Protein AF-A0AAU6ZYT4-F1 (afdb_monomer)

Nearest PDB structures (foldseek):
  5ndw-assembly2_O5  TM=7.625E-01  e=3.840E+00  Saccharomyces cerevisiae S288C
  4h63-assembly1_H  TM=7.482E-01  e=3.604E+00  Schizosaccharomyces pombe 972h-
  5n9j-assembly1_B  TM=7.258E-01  e=9.924E+00  Schizosaccharomyces pombe
  4afl-assembly2_F  TM=4.501E-01  e=2.798E+00  Homo sapiens

Structure (mmCIF, N/CA/C/O backbone):
data_AF-A0AAU6ZYT4-F1
#
_entry.id   AF-A0AAU6ZYT4-F1
#
loop_
_atom_site.group_PDB
_atom_site.id
_atom_site.type_symbol
_atom_site.label_atom_id
_atom_site.label_alt_id
_atom_site.label_comp_id
_atom_site.label_asym_id
_atom_site.label_entity_id
_atom_site.label_seq_id
_atom_site.pdbx_PDB_ins_code
_atom_site.Cartn_x
_atom_site.Cartn_y
_atom_site.Cartn_z
_atom_site.occupancy
_atom_site.B_iso_or_equiv
_atom_site.auth_seq_id
_atom_site.auth_comp_id
_atom_site.auth_asym_id
_atom_site.auth_atom_id
_atom_site.pdbx_PDB_model_num
ATOM 1 N N . MET A 1 1 ? -12.259 5.548 5.223 1.00 79.56 1 MET A N 1
ATOM 2 C CA . MET A 1 1 ? -11.495 4.333 4.885 1.00 79.56 1 MET A CA 1
ATOM 3 C C . MET A 1 1 ? -11.445 3.385 6.074 1.00 79.56 1 MET A C 1
ATOM 5 O O . MET A 1 1 ? -11.126 3.816 7.178 1.00 79.56 1 MET A O 1
ATOM 9 N N . SER A 1 2 ? -11.792 2.122 5.882 1.00 91.75 2 SER A N 1
ATOM 10 C CA . SER A 1 2 ? -11.809 1.014 6.836 1.00 91.75 2 SER A CA 1
ATOM 11 C C . SER A 1 2 ? -10.495 0.224 6.775 1.00 91.75 2 SER A C 1
ATOM 13 O O . SER A 1 2 ? -9.704 0.390 5.854 1.00 91.75 2 SER A O 1
ATOM 15 N N . VAL A 1 3 ? -10.244 -0.651 7.758 1.00 91.19 3 VAL A N 1
ATOM 16 C CA . VAL A 1 3 ? -9.060 -1.538 7.735 1.00 91.19 3 VAL A CA 1
ATOM 17 C C . VAL A 1 3 ? -9.089 -2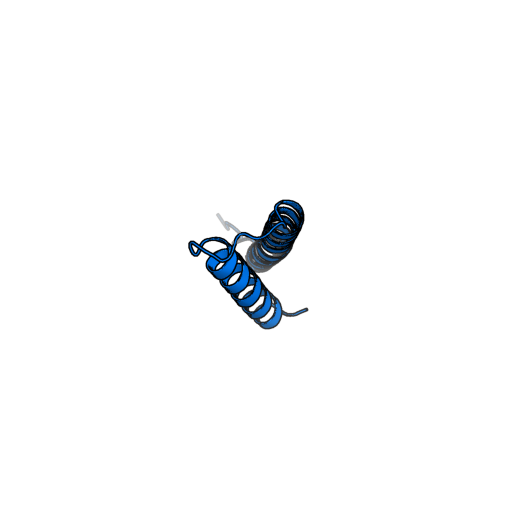.474 6.522 1.00 91.19 3 VAL A C 1
ATOM 19 O O . VAL A 1 3 ? -8.049 -2.732 5.931 1.00 91.19 3 VAL A O 1
ATOM 22 N N . ARG A 1 4 ? -10.277 -2.940 6.116 1.00 94.06 4 ARG A N 1
ATOM 23 C CA . ARG A 1 4 ? -10.441 -3.781 4.920 1.00 94.06 4 ARG A CA 1
ATOM 24 C C . ARG A 1 4 ? -10.059 -3.038 3.642 1.00 94.06 4 ARG A C 1
ATOM 26 O O . ARG A 1 4 ? -9.348 -3.601 2.821 1.00 94.06 4 ARG A O 1
ATOM 33 N N . GLU A 1 5 ? -10.485 -1.784 3.508 1.00 94.44 5 GLU A N 1
ATOM 34 C CA . GLU A 1 5 ? -10.131 -0.937 2.359 1.00 94.44 5 GLU A CA 1
ATOM 35 C C . GLU A 1 5 ? -8.624 -0.653 2.305 1.00 94.44 5 GLU A C 1
ATOM 37 O O . GLU A 1 5 ? -8.036 -0.732 1.236 1.00 94.44 5 GLU A O 1
ATOM 42 N N . LEU A 1 6 ? -7.976 -0.420 3.453 1.00 93.00 6 LEU A N 1
ATOM 43 C CA . LEU A 1 6 ? -6.519 -0.237 3.521 1.00 93.00 6 LEU A CA 1
ATOM 44 C C . LEU A 1 6 ? -5.743 -1.505 3.133 1.00 93.00 6 LEU A C 1
ATOM 46 O O . LEU A 1 6 ? -4.704 -1.420 2.490 1.00 93.00 6 LEU A O 1
ATOM 50 N N . ILE A 1 7 ? -6.229 -2.689 3.516 1.00 94.69 7 ILE A N 1
ATOM 51 C CA . ILE A 1 7 ? -5.607 -3.962 3.117 1.00 94.69 7 ILE A CA 1
ATOM 52 C C . ILE A 1 7 ? -5.756 -4.191 1.609 1.00 94.69 7 ILE A C 1
ATOM 54 O O . ILE A 1 7 ? -4.803 -4.630 0.967 1.00 94.69 7 ILE A O 1
ATOM 58 N N . ALA A 1 8 ? -6.929 -3.890 1.045 1.00 96.62 8 ALA A N 1
ATOM 59 C CA . ALA A 1 8 ? -7.150 -3.980 -0.396 1.00 96.62 8 ALA A CA 1
ATOM 60 C C . ALA A 1 8 ? -6.206 -3.037 -1.158 1.00 96.62 8 ALA A C 1
ATOM 62 O O . ALA A 1 8 ? -5.515 -3.477 -2.072 1.00 96.62 8 ALA A O 1
ATOM 63 N N . GLU A 1 9 ? -6.090 -1.785 -0.710 1.00 95.00 9 GLU A N 1
ATOM 64 C CA . GLU A 1 9 ? -5.185 -0.804 -1.310 1.00 95.00 9 GLU A CA 1
ATOM 65 C C . GLU A 1 9 ? -3.713 -1.235 -1.223 1.00 95.00 9 GLU A C 1
ATOM 67 O O . GLU A 1 9 ? -2.979 -1.130 -2.203 1.00 95.00 9 GLU A O 1
ATOM 72 N N . LEU A 1 10 ? -3.277 -1.783 -0.082 1.00 95.56 10 LEU A N 1
ATOM 73 C CA . LEU A 1 10 ? -1.919 -2.316 0.052 1.00 95.56 10 LEU A CA 1
ATOM 74 C C . LEU A 1 10 ? -1.661 -3.452 -0.949 1.00 95.56 10 LEU A C 1
ATOM 76 O O . LEU A 1 10 ? -0.595 -3.515 -1.556 1.00 95.56 10 LEU A O 1
ATOM 80 N N . SER A 1 11 ? -2.645 -4.333 -1.147 1.00 95.88 11 SER A N 1
ATOM 81 C CA . SER A 1 11 ? -2.538 -5.453 -2.085 1.00 95.88 11 SER A CA 1
ATOM 82 C C . SER A 1 11 ? -2.384 -4.989 -3.537 1.00 95.88 11 SER A C 1
ATOM 84 O O . SER A 1 11 ? -1.581 -5.568 -4.276 1.00 95.88 11 SER A O 1
ATOM 86 N N . GLU A 1 12 ? -3.106 -3.936 -3.929 1.00 95.12 12 GLU A N 1
ATOM 87 C CA . GLU A 1 12 ? -2.988 -3.299 -5.246 1.00 95.12 12 GLU A CA 1
ATOM 88 C C . GLU A 1 12 ? -1.600 -2.679 -5.443 1.00 95.12 12 GLU A C 1
ATOM 90 O O . GLU A 1 12 ? -0.916 -3.009 -6.413 1.00 95.12 12 GLU A O 1
ATOM 95 N N . VAL A 1 13 ? -1.132 -1.875 -4.481 1.00 94.62 13 VAL A N 1
ATOM 96 C CA . VAL A 1 13 ? 0.192 -1.231 -4.543 1.00 94.62 13 VAL A CA 1
ATOM 97 C C . VAL A 1 13 ? 1.311 -2.267 -4.652 1.00 94.62 13 VAL A C 1
ATOM 99 O O . VAL A 1 13 ? 2.210 -2.137 -5.483 1.00 94.62 13 VAL A O 1
ATOM 102 N N . GLU A 1 14 ? 1.248 -3.349 -3.876 1.00 94.00 14 GLU A N 1
ATOM 103 C CA . GLU A 1 14 ? 2.222 -4.431 -3.998 1.00 94.00 14 GLU A CA 1
ATOM 104 C C . GLU A 1 14 ? 2.154 -5.146 -5.356 1.00 94.00 14 GLU A C 1
ATOM 106 O O . GLU A 1 14 ? 3.178 -5.607 -5.868 1.00 94.00 14 GLU A O 1
ATOM 111 N N . ALA A 1 15 ? 0.958 -5.316 -5.930 1.00 93.06 15 ALA A N 1
ATOM 112 C CA . ALA A 1 15 ? 0.804 -5.927 -7.246 1.00 93.06 15 ALA A CA 1
ATOM 113 C C . ALA A 1 15 ? 1.474 -5.072 -8.328 1.00 93.06 15 ALA A C 1
ATOM 115 O O . ALA A 1 15 ? 2.181 -5.621 -9.179 1.00 93.06 15 ALA A O 1
ATOM 116 N N . ASP A 1 16 ? 1.329 -3.754 -8.246 1.00 90.38 16 ASP A N 1
ATOM 117 C CA . ASP A 1 16 ? 1.966 -2.819 -9.168 1.00 90.38 16 ASP A CA 1
ATOM 118 C C . ASP A 1 16 ? 3.486 -2.780 -8.973 1.00 90.38 16 ASP A C 1
ATOM 120 O O . ASP A 1 16 ? 4.230 -2.940 -9.940 1.00 90.38 16 ASP A O 1
ATOM 124 N N . LEU A 1 17 ? 3.981 -2.746 -7.733 1.00 89.44 17 LEU A N 1
ATOM 125 C CA . LEU A 1 17 ? 5.418 -2.873 -7.447 1.00 89.44 17 LEU A CA 1
ATOM 126 C C . LEU A 1 17 ? 6.008 -4.203 -7.957 1.00 89.44 17 LEU A C 1
ATOM 128 O O . LEU A 1 17 ? 7.143 -4.253 -8.441 1.00 89.44 17 LEU A O 1
ATOM 132 N N . ARG A 1 18 ? 5.247 -5.305 -7.887 1.00 89.38 18 ARG A N 1
ATOM 133 C CA . ARG A 1 18 ? 5.648 -6.606 -8.455 1.00 89.38 18 ARG A CA 1
ATOM 134 C C . ARG A 1 18 ? 5.710 -6.577 -9.982 1.00 89.38 18 ARG A C 1
ATOM 136 O O . ARG A 1 18 ? 6.584 -7.236 -10.546 1.00 89.38 18 ARG A O 1
ATOM 143 N N . ARG A 1 19 ? 4.812 -5.841 -10.647 1.00 86.56 19 ARG A N 1
ATOM 144 C CA . ARG A 1 19 ? 4.834 -5.642 -12.108 1.00 86.56 19 ARG A CA 1
ATOM 145 C C . ARG A 1 19 ? 6.068 -4.848 -12.529 1.00 86.56 19 ARG A C 1
ATOM 147 O O . ARG A 1 19 ? 6.776 -5.312 -13.416 1.00 86.56 19 ARG A O 1
ATOM 154 N N . TRP A 1 20 ? 6.385 -3.767 -11.816 1.00 84.06 20 TRP A N 1
ATOM 155 C CA . TRP A 1 20 ? 7.601 -2.967 -12.020 1.00 84.06 20 TRP A CA 1
ATOM 156 C C . TRP A 1 20 ? 8.895 -3.771 -11.870 1.00 84.06 20 TRP A C 1
ATOM 158 O O . TRP A 1 20 ? 9.867 -3.541 -12.583 1.00 84.06 20 TRP A O 1
ATOM 168 N N . ARG A 1 21 ? 8.916 -4.759 -10.968 1.00 81.19 21 ARG A N 1
ATOM 169 C CA . ARG A 1 21 ? 10.087 -5.624 -10.751 1.00 81.19 21 ARG A CA 1
ATOM 170 C C . ARG A 1 21 ? 10.324 -6.637 -11.883 1.00 81.19 21 ARG A C 1
ATOM 172 O O . ARG A 1 21 ? 11.410 -7.214 -11.949 1.00 81.19 21 ARG A O 1
ATOM 179 N N . ARG A 1 22 ? 9.338 -6.925 -12.743 1.00 80.06 22 ARG A N 1
ATOM 180 C CA . ARG A 1 22 ? 9.514 -7.928 -13.806 1.00 80.06 22 ARG A CA 1
ATOM 181 C C . ARG A 1 22 ? 10.422 -7.387 -14.920 1.00 80.06 22 ARG A C 1
ATOM 183 O O . ARG A 1 22 ? 10.219 -6.262 -15.374 1.00 80.06 22 ARG A O 1
ATOM 190 N N . PRO A 1 23 ? 11.395 -8.185 -15.399 1.00 61.69 23 PRO A N 1
ATOM 191 C CA . PRO A 1 23 ? 12.263 -7.777 -16.498 1.00 61.69 23 PRO A CA 1
ATOM 192 C C . PRO A 1 23 ? 11.411 -7.543 -17.753 1.00 61.69 23 PRO A C 1
ATOM 194 O O . PRO A 1 23 ? 10.683 -8.438 -18.179 1.00 61.69 23 PRO A O 1
ATOM 197 N N . GLY A 1 24 ? 11.464 -6.324 -18.294 1.00 65.81 24 GLY A N 1
ATOM 198 C CA . GLY A 1 24 ? 10.638 -5.869 -19.422 1.00 65.81 24 GLY A CA 1
ATOM 199 C C . GLY A 1 24 ? 9.480 -4.931 -19.056 1.00 65.81 24 GLY A C 1
ATOM 200 O O . GLY A 1 24 ? 8.803 -4.456 -19.956 1.00 65.81 24 GLY A O 1
ATOM 201 N N . GLY A 1 25 ? 9.250 -4.649 -17.766 1.00 58.12 25 GLY A N 1
ATOM 202 C CA . GLY A 1 25 ? 8.255 -3.668 -17.301 1.00 58.12 25 GLY A CA 1
ATOM 203 C C . GLY A 1 25 ? 8.826 -2.287 -16.959 1.00 58.12 25 GLY A C 1
ATOM 204 O O . GLY A 1 25 ? 8.092 -1.440 -16.472 1.00 58.12 25 GLY A O 1
ATOM 205 N N . ALA A 1 26 ? 10.128 -2.079 -17.167 1.00 59.56 26 ALA A N 1
ATOM 206 C CA . ALA A 1 26 ? 10.838 -0.855 -16.812 1.00 59.56 26 ALA A CA 1
ATOM 207 C C . ALA A 1 26 ? 11.071 0.023 -18.049 1.00 59.56 26 ALA A C 1
ATOM 209 O O . ALA A 1 26 ? 12.214 0.289 -18.408 1.00 59.56 26 ALA A O 1
ATOM 210 N N . ASP A 1 27 ? 9.988 0.434 -18.706 1.00 58.91 27 ASP A N 1
ATOM 211 C CA . ASP A 1 27 ? 10.025 1.598 -19.591 1.00 58.91 27 ASP A CA 1
ATOM 212 C C . ASP A 1 27 ? 9.602 2.812 -18.748 1.00 58.91 27 ASP A C 1
ATOM 214 O O . ASP A 1 27 ? 8.438 2.999 -18.416 1.00 58.91 27 ASP A O 1
ATOM 218 N N . ASP A 1 28 ? 10.612 3.574 -18.331 1.00 57.59 28 ASP A N 1
ATOM 219 C CA . ASP A 1 28 ? 10.551 5.021 -18.095 1.00 57.59 28 ASP A CA 1
ATOM 220 C C . ASP A 1 28 ? 9.781 5.628 -16.903 1.00 57.59 28 ASP A C 1
ATOM 222 O O . ASP A 1 28 ? 9.425 6.803 -16.958 1.00 57.59 28 ASP A O 1
ATOM 226 N N . SER A 1 29 ? 9.601 4.933 -15.771 1.00 65.44 29 SER A N 1
ATOM 227 C CA . SER A 1 29 ? 8.955 5.600 -14.619 1.00 65.44 29 SER A CA 1
ATOM 228 C C . SER A 1 29 ? 9.571 5.321 -13.251 1.00 65.44 29 SER A C 1
ATOM 230 O O . SER A 1 29 ? 8.913 4.885 -12.307 1.00 65.44 29 SER A O 1
ATOM 232 N N . SER A 1 30 ? 10.845 5.690 -13.076 1.00 64.38 30 SER A N 1
ATOM 233 C CA . SER A 1 30 ? 11.456 5.751 -11.735 1.00 64.38 30 SER A CA 1
ATOM 234 C C . SER A 1 30 ? 10.690 6.679 -10.771 1.00 64.38 30 SER A C 1
ATOM 236 O O . SER A 1 30 ? 10.759 6.474 -9.559 1.00 64.38 30 SER A O 1
ATOM 238 N N . LEU A 1 31 ? 9.960 7.676 -11.292 1.00 64.50 31 LEU A N 1
ATOM 239 C CA . LEU A 1 31 ? 9.056 8.537 -10.520 1.00 64.50 31 LEU A CA 1
ATOM 240 C C . LEU A 1 31 ? 7.777 7.797 -10.088 1.00 64.50 31 LEU A C 1
ATOM 242 O O . LEU A 1 31 ? 7.400 7.891 -8.926 1.00 64.50 31 LEU A O 1
ATOM 246 N N . GLU A 1 32 ? 7.178 6.974 -10.953 1.00 82.06 32 GLU A N 1
ATOM 247 C CA . GLU A 1 32 ? 5.982 6.187 -10.600 1.00 82.06 32 GLU A CA 1
ATOM 248 C C . GLU A 1 32 ? 6.285 5.105 -9.560 1.00 82.06 32 GLU A C 1
ATOM 250 O O . GLU A 1 32 ? 5.474 4.847 -8.672 1.00 82.06 32 GLU A O 1
ATOM 255 N N . VAL A 1 33 ? 7.477 4.500 -9.604 1.00 86.12 33 VAL A N 1
ATOM 256 C CA . VAL A 1 33 ? 7.918 3.588 -8.537 1.00 86.12 33 VAL A CA 1
ATOM 257 C C . VAL A 1 33 ? 8.061 4.338 -7.209 1.00 86.12 33 VAL A C 1
ATOM 259 O O . VAL A 1 33 ? 7.671 3.813 -6.166 1.00 86.12 33 VAL A O 1
ATOM 262 N N . GLY A 1 34 ? 8.577 5.571 -7.237 1.00 89.06 34 GLY A N 1
ATOM 263 C CA . GLY A 1 34 ? 8.650 6.442 -6.062 1.00 89.06 34 GLY A CA 1
ATOM 264 C C . GLY A 1 34 ? 7.271 6.737 -5.467 1.00 89.06 34 GLY A C 1
ATOM 265 O O . GLY A 1 34 ? 7.087 6.599 -4.255 1.00 89.06 34 GLY A O 1
ATOM 266 N N . ASP A 1 35 ? 6.291 7.049 -6.314 1.00 91.50 35 ASP A N 1
ATOM 267 C CA . ASP A 1 35 ? 4.909 7.309 -5.903 1.00 91.50 35 ASP A CA 1
ATOM 268 C C . ASP A 1 35 ? 4.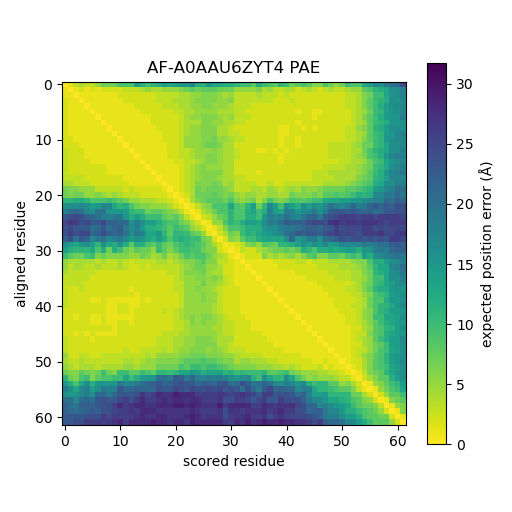227 6.057 -5.336 1.00 91.50 35 ASP A C 1
ATOM 270 O O . ASP A 1 35 ? 3.552 6.127 -4.305 1.00 91.50 35 ASP A O 1
ATOM 274 N N . LEU A 1 36 ? 4.450 4.889 -5.946 1.00 91.81 36 LEU A N 1
ATOM 275 C CA . LEU A 1 36 ? 3.950 3.609 -5.439 1.00 91.81 36 LEU A CA 1
ATOM 276 C C . LEU A 1 36 ? 4.525 3.282 -4.057 1.00 91.81 36 LEU A C 1
ATOM 278 O O . LEU A 1 36 ? 3.778 2.901 -3.156 1.00 91.81 36 LEU A O 1
ATOM 282 N N . VAL A 1 37 ? 5.830 3.484 -3.858 1.00 93.25 37 VAL A N 1
ATOM 283 C CA . VAL A 1 37 ? 6.478 3.290 -2.552 1.00 93.25 37 VAL A CA 1
ATOM 284 C C . VAL A 1 37 ? 5.965 4.303 -1.526 1.00 93.25 37 VAL A C 1
ATOM 286 O O . VAL A 1 37 ? 5.715 3.949 -0.373 1.00 93.25 37 VAL A O 1
ATOM 289 N N . HIS A 1 38 ? 5.770 5.565 -1.912 1.00 95.06 38 HIS A N 1
ATOM 290 C CA . HIS A 1 38 ? 5.201 6.570 -1.016 1.00 95.06 38 HIS A CA 1
ATOM 291 C C . HIS A 1 38 ? 3.775 6.196 -0.586 1.00 95.06 38 HIS A C 1
ATOM 293 O O . HIS A 1 38 ? 3.437 6.253 0.601 1.00 95.06 38 HIS A O 1
ATOM 299 N N . ARG A 1 39 ? 2.954 5.733 -1.532 1.00 94.56 39 ARG A N 1
ATOM 300 C CA . ARG A 1 39 ? 1.594 5.257 -1.268 1.00 94.56 39 ARG A CA 1
ATOM 301 C C . ARG A 1 39 ? 1.585 4.031 -0.354 1.00 94.56 39 ARG A C 1
ATOM 303 O O . ARG A 1 39 ? 0.823 4.011 0.612 1.00 94.56 39 ARG A O 1
ATOM 310 N N . GLU A 1 40 ? 2.473 3.061 -0.581 1.00 96.38 40 GLU A N 1
ATOM 311 C CA . GLU A 1 40 ? 2.673 1.907 0.309 1.00 96.38 40 GLU A CA 1
ATOM 312 C C . GLU A 1 40 ? 2.934 2.362 1.756 1.00 96.38 40 GLU A C 1
ATOM 314 O O . GLU A 1 40 ? 2.285 1.895 2.696 1.00 96.38 40 GLU A O 1
ATOM 319 N N . GLN A 1 41 ? 3.840 3.329 1.944 1.00 97.19 41 GLN A N 1
ATOM 320 C CA . GLN A 1 41 ? 4.194 3.851 3.266 1.00 97.19 41 GLN A CA 1
ATOM 321 C C . GLN A 1 41 ? 3.009 4.510 3.976 1.00 97.19 41 GLN A C 1
ATOM 323 O O . GLN A 1 41 ? 2.834 4.294 5.179 1.00 97.19 41 GLN A O 1
ATOM 328 N N . ILE A 1 42 ? 2.185 5.280 3.258 1.00 97.12 42 ILE A N 1
ATOM 329 C CA . ILE A 1 42 ? 0.972 5.899 3.815 1.00 97.12 42 ILE A CA 1
ATOM 330 C C . ILE A 1 42 ? 0.008 4.818 4.314 1.00 97.12 42 ILE A C 1
ATOM 332 O O . ILE A 1 42 ? -0.460 4.879 5.457 1.00 97.12 42 ILE A O 1
ATOM 336 N N . VAL A 1 43 ? -0.255 3.800 3.492 1.00 96.00 43 VAL A N 1
ATOM 337 C CA . VAL A 1 43 ? -1.191 2.719 3.829 1.00 96.00 43 VAL A CA 1
ATOM 338 C C . VAL A 1 43 ? -0.686 1.914 5.030 1.00 96.00 43 VAL A C 1
ATOM 340 O O . VAL A 1 43 ? -1.425 1.693 5.995 1.00 96.00 43 VAL A O 1
ATOM 343 N N . VAL A 1 44 ? 0.598 1.542 5.038 1.00 96.50 44 VAL A N 1
ATOM 344 C CA . VAL A 1 44 ? 1.234 0.843 6.166 1.00 96.50 44 VAL A CA 1
ATOM 345 C C . VAL A 1 44 ? 1.220 1.698 7.434 1.00 96.50 44 VAL A C 1
ATOM 347 O O . VAL A 1 44 ? 0.968 1.178 8.527 1.00 96.50 44 VAL A O 1
ATOM 350 N N . HIS A 1 45 ? 1.475 3.003 7.320 1.00 96.81 45 HIS A N 1
ATOM 351 C CA . HIS A 1 45 ? 1.420 3.922 8.453 1.00 96.81 45 HIS A CA 1
ATOM 352 C C . HIS A 1 45 ? 0.028 3.934 9.085 1.00 96.81 45 HIS A C 1
ATOM 354 O O . HIS A 1 45 ? -0.093 3.786 10.306 1.00 96.81 45 HIS A O 1
ATOM 360 N N . GLU A 1 46 ? -1.021 4.066 8.275 1.00 95.75 46 GLU A N 1
ATOM 361 C CA . GLU A 1 46 ? 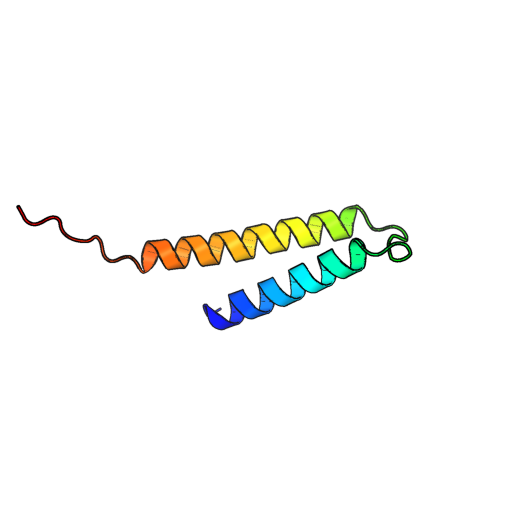-2.396 4.117 8.765 1.00 95.75 46 GLU A CA 1
ATOM 362 C C . GLU A 1 46 ? -2.836 2.770 9.360 1.00 95.75 46 GLU A C 1
ATOM 364 O O . GLU A 1 46 ? -3.454 2.743 10.428 1.00 95.75 46 GLU A O 1
ATOM 369 N N . LEU A 1 47 ? -2.438 1.640 8.763 1.00 94.56 47 LEU A N 1
ATOM 370 C CA . LEU A 1 47 ? -2.648 0.311 9.352 1.00 94.56 47 LEU A CA 1
ATOM 371 C C . LEU A 1 47 ? -1.979 0.197 10.729 1.00 94.56 47 LEU A C 1
ATOM 373 O O . LEU A 1 47 ? -2.630 -0.166 11.710 1.00 94.56 47 LEU A O 1
ATOM 377 N N . ARG A 1 48 ? -0.703 0.586 10.851 1.00 93.38 48 ARG A N 1
ATOM 378 C CA . ARG A 1 48 ? 0.026 0.580 12.135 1.00 93.38 48 ARG A CA 1
ATOM 379 C C . ARG A 1 48 ? -0.588 1.528 13.157 1.00 93.38 48 ARG A C 1
ATOM 381 O O . ARG A 1 48 ? -0.597 1.228 14.351 1.00 93.38 48 ARG A O 1
ATOM 388 N N . ARG A 1 49 ? -1.052 2.700 12.722 1.00 93.88 49 ARG A N 1
ATOM 389 C CA . ARG A 1 4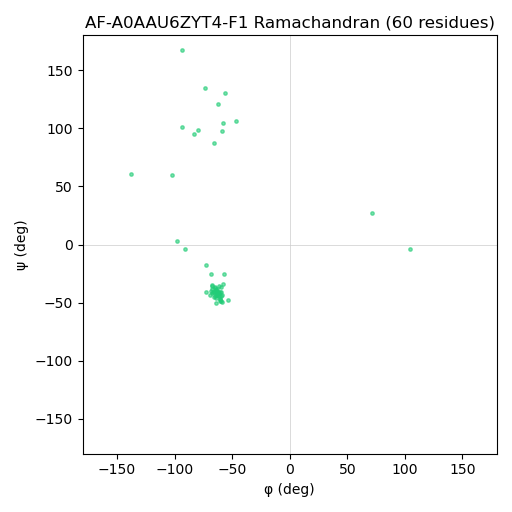9 ? -1.745 3.666 13.579 1.00 93.88 49 ARG A CA 1
ATOM 390 C C . ARG A 1 49 ? -3.015 3.044 14.147 1.00 93.88 49 ARG A C 1
ATOM 392 O O . ARG A 1 49 ? -3.195 3.077 15.359 1.00 93.88 49 ARG A O 1
ATOM 399 N N . ARG A 1 50 ? -3.826 2.394 13.313 1.00 90.50 50 ARG A N 1
ATOM 400 C CA . ARG A 1 50 ? -5.065 1.733 13.743 1.00 90.50 50 ARG A CA 1
ATOM 401 C C . ARG A 1 50 ? -4.818 0.564 14.673 1.00 90.50 50 ARG A C 1
ATOM 403 O O . ARG A 1 50 ? -5.478 0.498 15.700 1.00 90.50 50 ARG A O 1
ATOM 410 N N . THR A 1 51 ? -3.843 -0.295 14.386 1.00 88.00 51 THR A N 1
ATOM 411 C CA . THR A 1 51 ? -3.485 -1.399 15.289 1.00 88.00 51 THR A CA 1
ATOM 412 C C . THR A 1 51 ? -3.060 -0.883 16.663 1.00 88.00 51 THR A C 1
ATOM 414 O O . THR A 1 51 ? -3.477 -1.431 17.678 1.00 88.00 51 THR A O 1
ATOM 417 N N . ARG A 1 52 ? -2.293 0.216 16.717 1.00 85.94 52 ARG A N 1
ATOM 418 C CA . ARG A 1 52 ? -1.902 0.858 17.984 1.00 85.94 52 ARG A C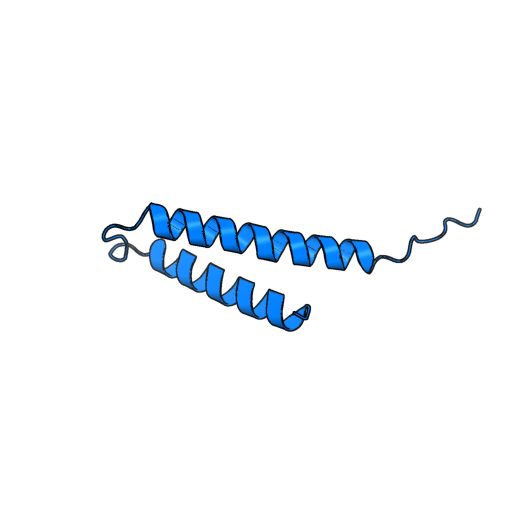A 1
ATOM 419 C C . ARG A 1 52 ? -3.081 1.501 18.710 1.00 85.94 52 ARG A C 1
ATOM 421 O O . ARG A 1 52 ? -3.171 1.381 19.923 1.00 85.94 52 ARG A O 1
ATOM 428 N N . SER A 1 53 ? -3.991 2.153 17.991 1.00 81.00 53 SER A N 1
ATOM 429 C CA . SER A 1 53 ? -5.216 2.712 18.576 1.00 81.00 53 SER A CA 1
ATOM 430 C C . SER A 1 53 ? -6.197 1.634 19.046 1.00 81.00 53 SER A C 1
ATOM 432 O O . SER A 1 53 ? -7.002 1.895 19.932 1.00 81.00 53 SER A O 1
ATOM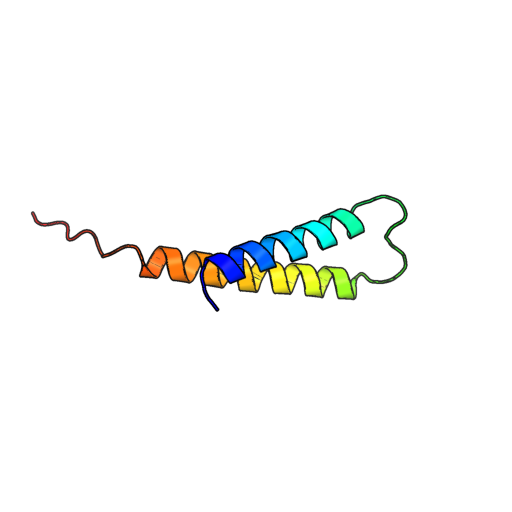 434 N N . HIS A 1 54 ? -6.131 0.437 18.460 1.00 70.00 54 HIS A N 1
ATOM 435 C CA . HIS A 1 54 ? -6.969 -0.705 18.814 1.00 70.00 54 HIS A CA 1
ATOM 436 C C . HIS A 1 54 ? -6.355 -1.605 19.893 1.00 70.00 54 HIS A C 1
ATOM 438 O O . HIS A 1 54 ? -7.012 -2.546 20.321 1.00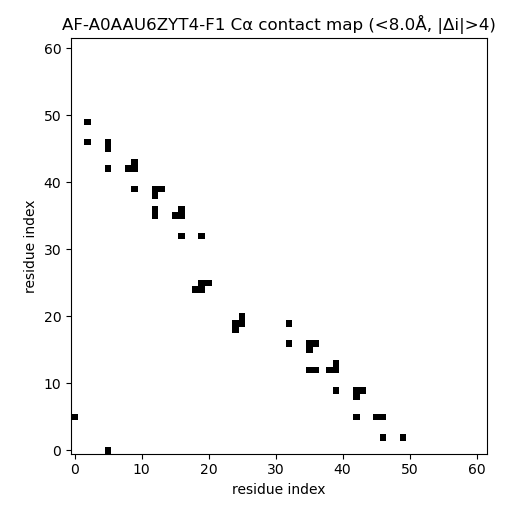 70.00 54 HIS A O 1
ATOM 444 N N . GLN A 1 55 ? -5.127 -1.334 20.351 1.00 62.12 55 GLN A N 1
ATOM 445 C CA . GLN A 1 55 ? -4.625 -1.876 21.610 1.00 62.12 55 GLN A CA 1
ATOM 446 C C . GLN A 1 55 ? -5.216 -1.023 22.741 1.00 62.12 55 GLN A C 1
ATOM 448 O O . GLN A 1 55 ? -4.693 0.064 23.009 1.00 62.12 55 GLN A O 1
ATOM 453 N N . PRO A 1 56 ? -6.302 -1.453 23.421 1.00 55.44 56 PRO A N 1
ATOM 454 C CA . PRO A 1 56 ? -6.620 -0.854 24.702 1.00 55.44 56 PRO A CA 1
ATOM 455 C C . PRO A 1 56 ? -5.376 -1.032 25.561 1.00 55.44 56 PRO A C 1
ATOM 457 O O . PRO A 1 56 ? -4.794 -2.116 25.601 1.00 55.44 56 PRO A O 1
ATOM 460 N N . ARG A 1 57 ? -4.929 0.057 26.189 1.00 58.81 57 ARG A N 1
ATOM 461 C CA . ARG A 1 57 ? -3.877 0.025 27.202 1.00 58.81 57 ARG A CA 1
ATOM 462 C C . ARG A 1 57 ? -4.243 -1.115 28.144 1.00 58.81 57 ARG A C 1
ATOM 464 O O . ARG A 1 57 ? -5.209 -0.978 28.891 1.00 58.81 57 ARG A O 1
ATOM 471 N N . SER A 1 58 ? -3.533 -2.240 28.063 1.00 54.91 58 SER A N 1
ATOM 472 C CA . SER A 1 58 ? -3.624 -3.283 29.072 1.00 54.91 58 SER A CA 1
ATOM 473 C C . SER A 1 58 ? -3.229 -2.600 30.366 1.00 54.91 58 SER A C 1
ATOM 475 O O . SER A 1 58 ? -2.048 -2.338 30.599 1.00 54.91 58 SER A O 1
ATOM 477 N N . HIS A 1 59 ? -4.231 -2.185 31.142 1.00 54.94 59 HIS A N 1
ATOM 478 C CA . HIS A 1 59 ? -4.034 -1.667 32.476 1.00 54.94 59 HIS A CA 1
ATOM 479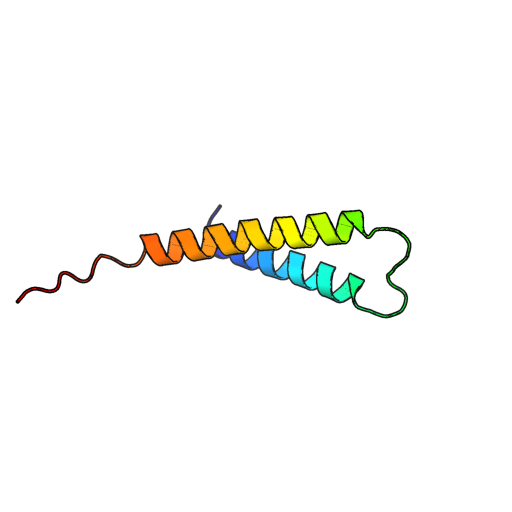 C C . HIS A 1 59 ? -3.331 -2.777 33.240 1.00 54.94 59 HIS A C 1
ATOM 481 O O . HIS A 1 59 ? -3.906 -3.812 33.568 1.00 54.94 59 HIS A O 1
ATOM 487 N N . ARG A 1 60 ? -2.034 -2.563 33.445 1.00 49.28 60 ARG A N 1
ATOM 488 C CA . ARG A 1 60 ? -1.231 -3.258 34.429 1.00 49.28 60 ARG A CA 1
ATOM 489 C C . ARG A 1 60 ? -1.789 -2.841 35.784 1.00 49.28 60 ARG A C 1
ATOM 491 O O . ARG A 1 60 ? -1.375 -1.833 36.341 1.00 49.28 60 ARG A O 1
ATOM 498 N N . THR A 1 61 ? -2.791 -3.575 36.245 1.00 56.91 61 THR A N 1
ATOM 499 C CA . THR A 1 61 ? -3.271 -3.515 37.620 1.00 56.91 61 THR A CA 1
ATOM 500 C C . TH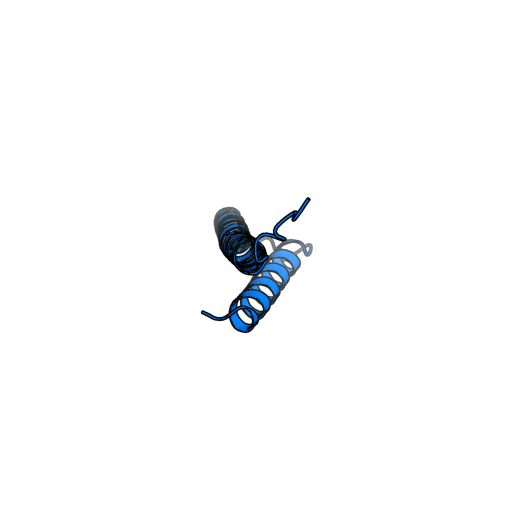R A 1 61 ? -2.361 -4.412 38.443 1.00 56.91 61 THR A C 1
ATOM 502 O O . THR A 1 61 ? -2.571 -5.620 38.434 1.00 56.91 61 THR A O 1
ATOM 505 N N . ILE A 1 62 ? -1.334 -3.844 39.083 1.00 58.34 62 ILE A N 1
ATOM 506 C CA . ILE A 1 62 ? -0.762 -4.346 40.345 1.00 58.34 62 ILE A CA 1
ATOM 507 C C . ILE A 1 62 ? -0.143 -3.165 41.086 1.00 58.34 62 ILE A C 1
ATOM 509 O O . ILE A 1 62 ? 0.688 -2.476 40.449 1.00 58.34 62 ILE A O 1
#

Radius of gyration: 16.61 Å; Cα contacts (8 Å, |Δi|>4): 24; chains: 1; bounding box: 24×16×60 Å

Sequence (62 aa):
MSVRELIAELSEVEADLRRWRRPGGADDSSLEVGDLVHREQIVVHELRRRTRSHQPRSHRTI

pLDDT: mean 82.3, std 15.21, range [49.28, 97.19]

Foldseek 3Di:
DDLVVLVVQLVVLVVVLVQCPDPPSPDDPPVVNVVSVVSNCVSVVVNVVVVVVPPDPPPPDD

Mean predicted aligned error: 8.02 Å

Solvent-accessible surface area (backbone atoms only — not comparable to full-atom values): 3761 Å² total; per-residue (Å²): 136,52,74,68,55,43,51,53,49,45,53,52,45,51,51,51,56,52,48,52,67,39,92,90,50,75,79,89,45,78,65,57,54,48,52,44,53,52,51,45,51,53,44,52,49,52,52,54,50,48,56,56,71,67,49,71,79,78,76,81,84,128

Secondary structure (DSSP, 8-state):
--HHHHHHHHHHHHHHHHHHTSTT--SS-HHHHHHHHHHHHHHHHHHHHHHHHTS-------